Protein AF-A0A950B0F8-F1 (afdb_monomer_lite)

Sequence (59 aa):
MIRGDFLMEPLLLFPDPAPPPLAQALDLGSWPWKAASTAEAATRLEPDEGWAGAVVCAD

Secondary structure (DSSP, 8-state):
--------PPEEEESSSPPHHHHHHHHHTT--EEE-SSHHHHHHT--TT--SEEEE---

Structure (mmCIF, N/CA/C/O backbone):
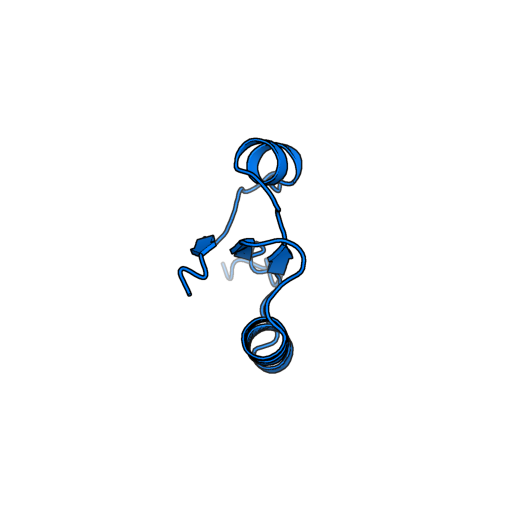data_AF-A0A950B0F8-F1
#
_entry.id   AF-A0A950B0F8-F1
#
loop_
_atom_site.group_PDB
_atom_site.id
_atom_site.type_symbol
_atom_site.label_atom_id
_atom_site.label_alt_id
_atom_site.label_comp_id
_atom_site.label_asym_id
_atom_site.label_entity_id
_atom_site.label_seq_id
_atom_site.pdbx_PDB_ins_code
_atom_site.Cartn_x
_atom_site.Cartn_y
_atom_site.Cartn_z
_atom_site.occupancy
_atom_site.B_iso_or_equiv
_atom_site.auth_seq_id
_atom_site.auth_comp_id
_atom_site.auth_asym_id
_atom_site.auth_atom_id
_atom_site.pdbx_PDB_model_num
ATOM 1 N N . MET A 1 1 ? -6.929 20.814 -24.361 1.00 43.75 1 MET A N 1
ATOM 2 C CA . MET A 1 1 ? -7.157 20.847 -22.904 1.00 43.75 1 MET A CA 1
ATOM 3 C C . MET A 1 1 ? -6.317 19.735 -22.296 1.00 43.75 1 MET A C 1
ATOM 5 O O . MET A 1 1 ? -6.682 18.575 -22.390 1.00 43.75 1 MET A O 1
ATOM 9 N N . ILE A 1 2 ? -5.111 20.047 -21.838 1.00 51.91 2 ILE A N 1
ATOM 10 C CA . ILE A 1 2 ? -4.299 19.066 -21.112 1.00 51.91 2 ILE A CA 1
ATOM 11 C C . ILE A 1 2 ? -4.785 19.178 -19.671 1.00 51.91 2 ILE A C 1
ATOM 13 O O . ILE A 1 2 ? -4.756 20.287 -19.138 1.00 51.91 2 ILE A O 1
ATOM 17 N N . ARG A 1 3 ? -5.343 18.108 -19.090 1.00 50.59 3 ARG A N 1
ATOM 18 C CA . ARG A 1 3 ? -5.666 18.116 -17.658 1.00 50.59 3 ARG A CA 1
ATOM 19 C C . ARG A 1 3 ? -4.354 18.359 -16.921 1.00 50.59 3 ARG A C 1
ATOM 21 O O . ARG A 1 3 ? -3.433 17.558 -17.008 1.00 50.59 3 ARG A O 1
ATOM 28 N N . GLY A 1 4 ? -4.246 19.546 -16.341 1.00 49.91 4 GLY A N 1
ATOM 29 C CA . GLY A 1 4 ? -3.148 19.943 -15.482 1.00 49.91 4 GLY A CA 1
ATOM 30 C C . GLY A 1 4 ? -3.447 19.505 -14.061 1.00 49.91 4 GLY A C 1
ATOM 31 O O . GLY A 1 4 ? -3.600 20.359 -13.197 1.00 49.91 4 GLY A O 1
ATOM 32 N N . ASP A 1 5 ? -3.545 18.201 -13.838 1.00 56.38 5 ASP A N 1
ATOM 33 C CA . ASP A 1 5 ? -3.319 17.623 -12.524 1.00 56.38 5 ASP A CA 1
ATOM 34 C C . ASP A 1 5 ? -2.093 16.708 -12.677 1.00 56.38 5 ASP A C 1
ATOM 36 O O . ASP A 1 5 ? -2.057 15.749 -13.437 1.00 56.38 5 ASP A O 1
ATOM 40 N N . PHE A 1 6 ? -0.986 17.147 -12.091 1.00 47.66 6 PHE A N 1
ATOM 41 C CA . PHE A 1 6 ? 0.265 16.395 -11.984 1.00 47.66 6 PHE A CA 1
ATOM 42 C C . PHE A 1 6 ? 0.362 15.796 -10.574 1.00 47.66 6 PHE A C 1
ATOM 44 O O . PHE A 1 6 ? 1.445 15.690 -10.005 1.00 47.66 6 PHE A O 1
ATOM 51 N N . LEU A 1 7 ? -0.781 15.458 -9.979 1.00 59.59 7 LEU A N 1
ATOM 52 C CA . LEU A 1 7 ? -0.876 14.881 -8.649 1.00 59.59 7 LEU A CA 1
ATOM 53 C C . LEU A 1 7 ? -1.633 13.568 -8.801 1.00 59.59 7 LEU A C 1
ATOM 55 O O . LEU A 1 7 ? -2.829 13.527 -8.561 1.00 59.59 7 LEU A O 1
ATOM 59 N N . MET A 1 8 ? -0.937 12.516 -9.247 1.00 70.69 8 MET A N 1
ATOM 60 C CA . MET A 1 8 ? -1.477 11.152 -9.212 1.00 70.69 8 MET A CA 1
ATOM 61 C C . MET A 1 8 ? -2.195 10.926 -7.878 1.00 70.69 8 MET A C 1
ATOM 63 O O . MET A 1 8 ? -1.609 11.214 -6.827 1.00 70.69 8 MET A O 1
ATOM 67 N N . GLU A 1 9 ? -3.432 10.422 -7.899 1.00 84.75 9 GLU A N 1
ATOM 68 C CA . GLU A 1 9 ? -4.084 10.064 -6.643 1.00 84.75 9 GLU A CA 1
ATOM 69 C C . GLU A 1 9 ? -3.220 9.013 -5.921 1.00 84.75 9 GLU A C 1
ATOM 71 O O . GLU A 1 9 ? -2.619 8.140 -6.563 1.00 84.75 9 GLU A O 1
ATOM 76 N N . PRO A 1 10 ? -3.078 9.092 -4.589 1.00 91.19 10 PRO A N 1
ATOM 77 C CA . PRO A 1 10 ? -2.227 8.161 -3.878 1.00 91.19 10 PRO A CA 1
ATOM 78 C C . PRO A 1 10 ? -2.768 6.735 -3.993 1.00 91.19 10 PRO A C 1
ATOM 80 O O . PRO A 1 10 ? -3.971 6.494 -4.113 1.00 91.19 10 PRO A O 1
ATOM 83 N N . LEU A 1 11 ? -1.854 5.776 -3.920 1.00 92.44 11 LEU A N 1
ATOM 84 C CA . LEU A 1 11 ? -2.167 4.363 -3.782 1.00 92.44 11 LEU A CA 1
ATOM 85 C C . LEU A 1 11 ? -2.385 4.021 -2.308 1.00 92.44 11 LEU A C 1
ATOM 87 O O . LEU A 1 11 ? -1.584 4.389 -1.443 1.00 9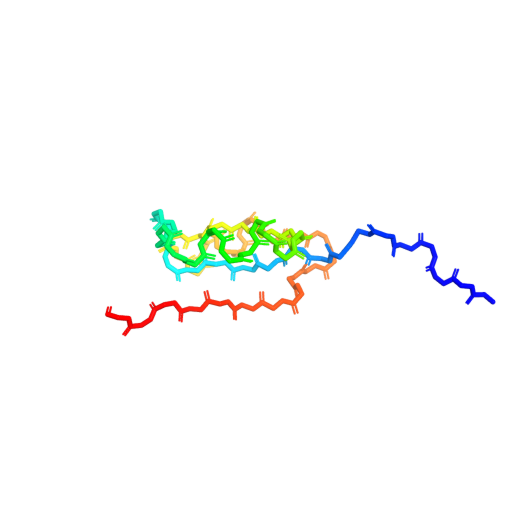2.44 11 LEU A O 1
ATOM 91 N N . LEU A 1 12 ? -3.444 3.270 -2.029 1.00 94.38 12 LEU A N 1
ATOM 92 C CA . LEU A 1 12 ? -3.658 2.649 -0.731 1.00 94.38 12 LEU A CA 1
ATOM 93 C C . LEU A 1 12 ? -2.724 1.444 -0.599 1.00 94.38 12 LEU A C 1
ATOM 95 O O . LEU A 1 12 ? -2.752 0.557 -1.447 1.00 94.3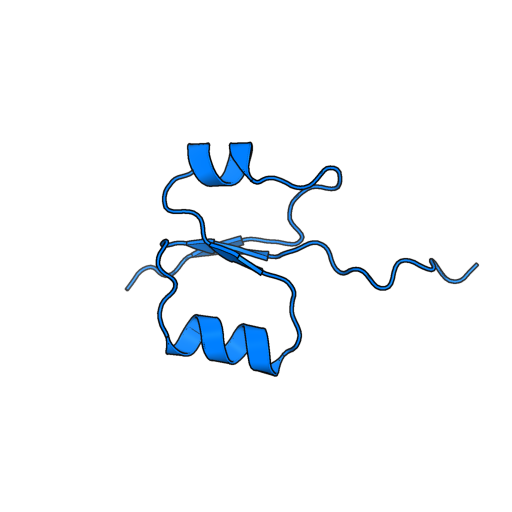8 12 LEU A O 1
ATOM 99 N N . LEU A 1 13 ? -1.937 1.375 0.471 1.00 94.06 13 LEU A N 1
ATOM 100 C CA . LEU A 1 13 ? -1.061 0.241 0.762 1.00 94.06 13 LEU A CA 1
ATOM 101 C C . LEU A 1 13 ? -1.484 -0.448 2.061 1.00 94.06 13 LEU A C 1
ATOM 103 O O . LEU A 1 13 ? -1.662 0.199 3.087 1.00 94.06 13 LEU A O 1
ATOM 107 N N . PHE A 1 14 ? -1.597 -1.771 2.031 1.00 92.50 14 PHE A N 1
ATOM 108 C CA . PHE A 1 14 ? -1.806 -2.609 3.210 1.00 92.50 14 PHE A CA 1
ATOM 109 C C . PHE A 1 14 ? -0.738 -3.716 3.260 1.00 92.50 14 PHE A C 1
ATOM 111 O O . PHE A 1 14 ? -0.493 -4.344 2.224 1.00 92.50 14 PHE A O 1
ATOM 118 N N . PRO A 1 15 ? -0.139 -4.020 4.429 1.00 92.06 15 PRO A N 1
ATOM 119 C CA . PRO A 1 15 ? -0.427 -3.475 5.769 1.00 92.06 15 PRO A CA 1
ATOM 120 C C . PRO A 1 15 ? 0.370 -2.202 6.131 1.00 92.06 15 PRO A C 1
ATOM 122 O O . PRO A 1 15 ? 1.324 -1.841 5.449 1.00 92.06 15 PRO A O 1
ATOM 125 N N . ASP A 1 16 ? -0.006 -1.544 7.235 1.00 89.12 16 ASP A N 1
ATOM 126 C CA . ASP A 1 16 ? 0.799 -0.520 7.926 1.00 89.12 16 ASP A CA 1
ATOM 127 C C . ASP A 1 16 ? 1.436 -1.129 9.198 1.00 89.12 16 ASP A C 1
ATOM 129 O O . ASP A 1 16 ? 0.688 -1.605 10.061 1.00 89.12 16 ASP A O 1
ATOM 133 N N . PRO A 1 17 ? 2.779 -1.155 9.338 1.00 89.31 17 PRO A N 1
ATOM 134 C CA . PRO A 1 17 ? 3.777 -0.560 8.445 1.00 89.31 17 PRO A CA 1
ATOM 135 C C . PRO A 1 17 ? 3.975 -1.334 7.132 1.00 89.31 17 PRO A C 1
ATOM 137 O O . PRO A 1 17 ? 3.934 -2.565 7.102 1.00 89.31 17 PRO A O 1
ATOM 140 N N . ALA A 1 18 ? 4.255 -0.588 6.059 1.00 90.44 18 ALA A N 1
ATOM 141 C CA . ALA A 1 18 ? 4.494 -1.137 4.729 1.00 90.44 18 ALA A CA 1
ATOM 142 C C . ALA A 1 18 ? 5.707 -2.088 4.692 1.00 90.44 18 ALA A C 1
ATOM 144 O O . ALA A 1 18 ? 6.750 -1.766 5.276 1.00 90.44 18 ALA A O 1
ATOM 145 N N . PRO A 1 19 ? 5.644 -3.208 3.946 1.00 91.12 19 PRO A N 1
ATOM 146 C CA . PRO A 1 19 ? 6.809 -4.050 3.705 1.00 91.12 19 PRO A CA 1
ATOM 147 C C . PRO A 1 19 ? 7.941 -3.244 3.042 1.00 91.12 19 PRO A C 1
ATOM 149 O O . PRO A 1 19 ? 7.698 -2.613 2.007 1.00 91.12 19 PRO A O 1
ATOM 152 N N . PRO A 1 20 ? 9.188 -3.292 3.558 1.00 91.62 20 PRO A N 1
ATOM 153 C CA . PRO A 1 20 ? 10.311 -2.526 3.014 1.00 91.62 20 PRO A CA 1
ATOM 154 C C . PRO A 1 20 ? 10.522 -2.647 1.493 1.00 91.62 20 PRO A C 1
ATOM 156 O O . PRO A 1 20 ? 10.710 -1.610 0.855 1.00 91.62 20 PRO A O 1
ATOM 159 N N . PRO A 1 21 ? 10.466 -3.850 0.874 1.00 90.75 21 PRO A N 1
ATOM 160 C CA . PRO A 1 21 ? 10.657 -3.959 -0.573 1.00 90.75 21 PRO A CA 1
ATOM 161 C C . PRO A 1 21 ? 9.517 -3.318 -1.375 1.00 90.75 21 PRO A C 1
ATOM 163 O O . PRO A 1 21 ? 9.754 -2.825 -2.476 1.00 90.75 21 PRO A O 1
ATOM 166 N N . LEU A 1 22 ? 8.295 -3.291 -0.832 1.00 90.56 22 LEU A N 1
ATOM 167 C CA . LEU A 1 22 ? 7.147 -2.678 -1.497 1.00 90.56 22 LEU A CA 1
ATOM 168 C C . LEU A 1 22 ? 7.203 -1.150 -1.407 1.00 90.56 22 LEU A C 1
ATOM 170 O O . LEU A 1 22 ? 7.054 -0.477 -2.423 1.00 90.56 22 LEU A O 1
ATOM 174 N N . ALA A 1 23 ? 7.475 -0.617 -0.213 1.00 91.81 23 ALA A N 1
ATOM 175 C CA . ALA A 1 23 ? 7.657 0.818 -0.002 1.00 91.81 23 ALA A CA 1
ATOM 176 C C . ALA A 1 23 ? 8.754 1.374 -0.925 1.00 91.81 23 ALA A C 1
ATOM 178 O O . ALA A 1 23 ? 8.518 2.313 -1.681 1.00 91.81 23 ALA A O 1
ATOM 179 N N . GLN A 1 24 ? 9.911 0.701 -0.970 1.00 93.69 24 GLN A N 1
ATOM 180 C CA . GLN A 1 24 ? 11.021 1.087 -1.840 1.00 93.69 24 GLN A CA 1
ATOM 181 C C . GLN A 1 24 ? 10.632 1.108 -3.325 1.00 93.69 24 GLN A C 1
ATOM 183 O O . GLN A 1 24 ? 11.028 2.023 -4.045 1.00 93.69 24 GLN A O 1
ATOM 188 N N . ALA A 1 25 ? 9.881 0.113 -3.805 1.00 92.69 25 ALA A N 1
ATOM 189 C CA . ALA A 1 25 ? 9.455 0.066 -5.202 1.00 92.69 25 ALA A CA 1
ATOM 190 C C . ALA A 1 25 ? 8.541 1.248 -5.569 1.00 92.69 25 ALA A C 1
ATOM 192 O O . ALA A 1 25 ? 8.683 1.822 -6.651 1.00 92.69 25 ALA A O 1
ATOM 193 N N . LEU A 1 26 ? 7.638 1.634 -4.662 1.00 91.44 26 LEU A N 1
ATOM 194 C CA . LEU A 1 26 ? 6.737 2.770 -4.856 1.00 91.44 26 LEU A CA 1
ATOM 195 C C . LEU A 1 26 ? 7.490 4.104 -4.830 1.00 91.44 26 LEU A C 1
ATOM 197 O O . LEU A 1 26 ? 7.292 4.926 -5.726 1.00 91.44 26 LEU A O 1
ATOM 201 N N . ASP A 1 27 ? 8.410 4.273 -3.877 1.00 91.25 27 ASP A N 1
ATOM 202 C CA . ASP A 1 27 ? 9.277 5.452 -3.792 1.00 91.25 27 ASP A CA 1
ATOM 203 C C . ASP A 1 27 ? 10.143 5.612 -5.054 1.00 91.25 27 ASP A C 1
ATOM 205 O O . ASP A 1 27 ? 10.219 6.699 -5.628 1.00 91.25 27 ASP A O 1
ATOM 209 N N . LEU A 1 28 ? 10.752 4.526 -5.549 1.00 93.12 28 LEU A N 1
ATOM 210 C CA . LEU A 1 28 ? 11.549 4.542 -6.784 1.00 93.12 28 LEU A CA 1
ATOM 211 C C . LEU A 1 28 ? 10.713 4.884 -8.020 1.00 93.12 28 LEU A C 1
ATOM 213 O O . LEU A 1 28 ? 11.196 5.562 -8.926 1.00 93.12 28 LEU A O 1
ATOM 217 N N . GLY A 1 29 ? 9.463 4.423 -8.060 1.00 88.62 29 GLY A N 1
ATOM 218 C CA . GLY A 1 29 ? 8.531 4.748 -9.133 1.00 88.62 29 GLY A CA 1
ATOM 219 C C . GLY A 1 29 ? 7.921 6.147 -9.022 1.00 88.62 29 GLY A C 1
ATOM 220 O O . GLY A 1 29 ? 7.159 6.523 -9.907 1.00 88.62 29 GLY A O 1
ATOM 221 N N . SER A 1 30 ? 8.257 6.914 -7.975 1.00 88.44 30 SER A N 1
ATOM 222 C CA . SER A 1 30 ? 7.656 8.223 -7.677 1.00 88.44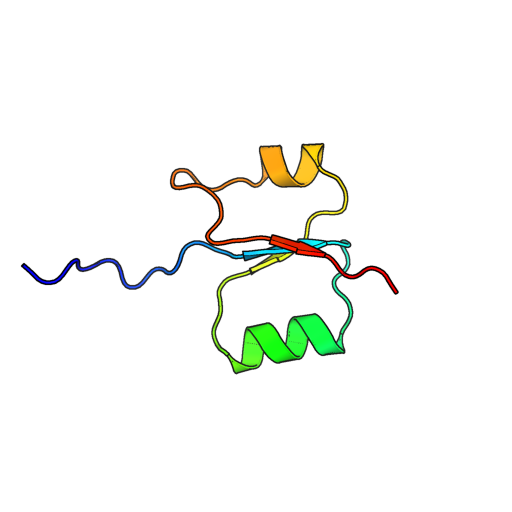 30 SER A CA 1
ATOM 223 C C . SER A 1 30 ? 6.126 8.172 -7.607 1.00 88.44 30 SER A C 1
ATOM 225 O O . SER A 1 30 ? 5.449 9.144 -7.943 1.00 88.44 30 SER A O 1
ATOM 227 N N . TRP A 1 31 ? 5.577 7.031 -7.181 1.00 89.25 31 TRP A N 1
ATOM 228 C CA . TRP A 1 31 ? 4.142 6.880 -6.977 1.00 89.25 31 TRP A CA 1
ATOM 229 C C . TRP A 1 31 ? 3.781 7.438 -5.605 1.00 89.25 31 TRP A C 1
ATOM 231 O O . TRP A 1 31 ? 4.388 7.027 -4.620 1.00 89.25 31 TRP A O 1
ATOM 241 N N . PRO A 1 32 ? 2.799 8.339 -5.489 1.00 89.31 32 PRO A N 1
ATOM 242 C CA . PRO A 1 32 ? 2.281 8.724 -4.187 1.00 89.31 32 PRO A CA 1
ATOM 243 C C . PRO A 1 32 ? 1.552 7.528 -3.566 1.00 89.31 32 PRO A C 1
ATOM 245 O O . PRO A 1 32 ? 0.749 6.866 -4.222 1.00 89.31 32 PRO A O 1
ATOM 248 N N . TRP A 1 33 ? 1.831 7.222 -2.302 1.00 91.69 33 TRP A N 1
ATOM 249 C CA . TRP A 1 33 ? 1.221 6.089 -1.610 1.00 91.69 33 TRP A CA 1
ATOM 250 C C . TRP A 1 33 ? 1.030 6.375 -0.124 1.00 91.69 33 TRP A C 1
ATOM 252 O O . TRP A 1 33 ? 1.699 7.230 0.459 1.00 91.69 33 TRP A O 1
ATOM 262 N N . LYS A 1 34 ? 0.087 5.662 0.494 1.00 92.75 34 LYS A N 1
ATOM 263 C CA . LYS A 1 34 ? -0.212 5.781 1.919 1.00 92.75 34 LYS A CA 1
ATOM 264 C C . LYS A 1 34 ? -0.578 4.429 2.509 1.00 92.75 34 LYS A C 1
ATOM 266 O O . LYS A 1 34 ? -1.460 3.745 1.994 1.00 92.75 34 LYS A O 1
ATOM 271 N N . ALA A 1 35 ? 0.091 4.059 3.597 1.00 94.19 35 ALA A N 1
ATOM 272 C CA . ALA A 1 35 ? -0.195 2.818 4.299 1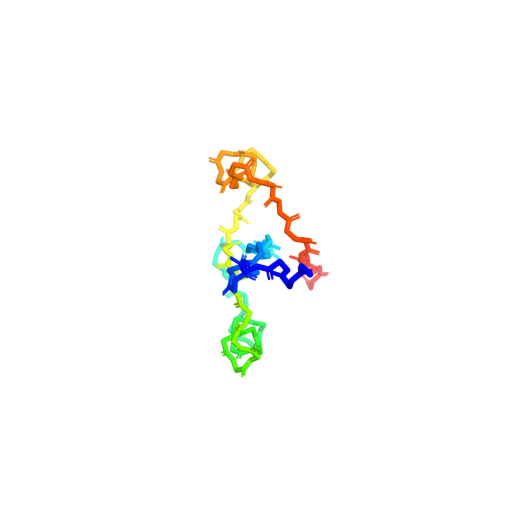.00 94.19 35 ALA A CA 1
ATOM 273 C C . ALA A 1 35 ? -1.432 2.941 5.201 1.00 94.19 35 ALA A C 1
ATOM 275 O O . ALA A 1 35 ? -1.658 3.974 5.838 1.00 94.19 35 ALA A O 1
ATOM 276 N N . ALA A 1 36 ? -2.216 1.869 5.272 1.00 94.38 36 ALA A N 1
ATOM 277 C CA . ALA A 1 36 ? -3.315 1.699 6.206 1.00 94.38 36 ALA A CA 1
ATOM 278 C C . ALA A 1 36 ? -3.273 0.296 6.825 1.00 94.38 36 ALA A C 1
ATOM 280 O O . ALA A 1 36 ? -3.029 -0.699 6.145 1.00 94.38 36 ALA A O 1
ATOM 281 N N . SER A 1 37 ? -3.552 0.213 8.126 1.00 93.12 37 SER A N 1
ATOM 282 C CA . SER A 1 37 ? -3.576 -1.047 8.879 1.00 93.12 37 SER A CA 1
ATOM 283 C C . SER A 1 37 ? -4.931 -1.758 8.852 1.00 93.12 37 SER A C 1
ATOM 285 O O . SER A 1 37 ? -5.001 -2.928 9.214 1.00 93.12 37 SER A O 1
ATOM 287 N N . THR A 1 38 ? -6.009 -1.079 8.443 1.00 92.44 38 THR A N 1
ATOM 288 C CA . THR A 1 38 ? -7.375 -1.628 8.351 1.00 92.44 38 THR A CA 1
ATOM 289 C C . THR A 1 38 ? -8.189 -0.936 7.253 1.00 92.44 38 THR A C 1
ATOM 291 O O . THR A 1 38 ? -7.816 0.134 6.766 1.00 92.44 38 THR A O 1
ATOM 294 N N . ALA A 1 39 ? -9.340 -1.513 6.892 1.00 90.06 39 ALA A N 1
ATOM 295 C CA . ALA A 1 39 ? -10.284 -0.903 5.953 1.00 90.06 39 ALA A CA 1
ATOM 296 C C . ALA A 1 39 ? -10.878 0.413 6.495 1.00 90.06 39 ALA A C 1
ATOM 298 O O . ALA A 1 39 ? -11.033 1.382 5.749 1.00 90.06 39 ALA A O 1
ATOM 299 N N . GLU A 1 40 ? -11.152 0.501 7.802 1.00 93.44 40 GLU A N 1
ATOM 300 C CA . GLU A 1 40 ? -11.589 1.758 8.421 1.00 93.44 40 GLU A CA 1
ATOM 301 C C . GLU A 1 40 ? -10.499 2.835 8.374 1.00 93.44 40 GLU A C 1
ATOM 303 O O . GLU A 1 40 ? -10.805 4.013 8.177 1.00 93.44 40 GLU A O 1
ATOM 308 N N . ALA A 1 41 ? -9.227 2.453 8.540 1.00 92.56 41 ALA A N 1
ATOM 309 C CA . ALA A 1 41 ? -8.108 3.374 8.377 1.00 92.56 41 ALA A CA 1
ATOM 310 C C . ALA A 1 41 ? -8.007 3.852 6.923 1.00 92.56 41 ALA A C 1
ATOM 312 O O . ALA A 1 41 ? -7.909 5.053 6.696 1.00 92.56 41 ALA A O 1
ATOM 313 N N . ALA A 1 42 ? -8.129 2.948 5.948 1.00 91.81 42 ALA A N 1
ATOM 314 C CA . ALA A 1 42 ? -8.154 3.296 4.529 1.00 91.81 42 ALA A CA 1
ATOM 315 C C . ALA A 1 42 ? -9.272 4.295 4.191 1.00 91.81 42 ALA A C 1
ATOM 317 O O . ALA A 1 42 ? -9.021 5.294 3.529 1.00 91.81 42 ALA A O 1
ATOM 318 N N . THR A 1 43 ? -10.477 4.078 4.725 1.00 92.25 43 THR A N 1
ATOM 319 C CA . THR A 1 43 ? -11.626 4.979 4.525 1.00 92.25 43 THR A CA 1
ATOM 320 C C . THR A 1 43 ? -11.376 6.355 5.147 1.00 92.25 43 THR A C 1
ATOM 322 O O . THR A 1 43 ? -11.711 7.383 4.574 1.00 92.25 43 THR A O 1
ATOM 325 N N . ARG A 1 44 ? -10.764 6.405 6.337 1.00 91.50 44 ARG A N 1
ATOM 326 C CA . ARG A 1 44 ? -10.456 7.670 7.025 1.00 91.50 44 ARG A CA 1
ATOM 327 C C . ARG A 1 44 ? -9.343 8.462 6.337 1.00 91.50 44 ARG A C 1
ATOM 329 O O . ARG A 1 44 ? -9.290 9.680 6.470 1.00 91.50 44 ARG A O 1
ATOM 336 N N . LEU A 1 45 ? -8.413 7.762 5.696 1.00 91.00 45 LEU A N 1
ATOM 337 C CA . LEU A 1 45 ? -7.264 8.347 5.011 1.00 91.00 45 LEU A CA 1
ATOM 338 C C . LEU A 1 45 ? -7.547 8.655 3.537 1.00 91.00 45 LEU A C 1
ATOM 340 O O . LEU A 1 45 ? -6.648 9.185 2.880 1.00 91.00 45 LEU A O 1
ATOM 344 N N . GLU A 1 46 ? -8.743 8.310 3.054 1.00 88.94 46 GLU A N 1
ATOM 345 C CA . GLU A 1 46 ? -9.168 8.479 1.670 1.00 88.94 46 GLU A CA 1
ATOM 346 C C . GLU A 1 46 ? -9.058 9.953 1.235 1.00 88.94 46 GLU A C 1
ATOM 348 O O . GLU A 1 46 ? -9.531 10.840 1.953 1.00 88.94 46 GLU A O 1
ATOM 353 N N . PRO A 1 47 ? -8.399 10.234 0.098 1.00 86.69 47 PRO A N 1
ATOM 354 C CA . PRO A 1 47 ? -8.349 11.571 -0.496 1.00 86.69 47 PRO A CA 1
ATOM 355 C C . PRO A 1 47 ? -9.722 12.043 -0.990 1.00 86.69 47 PRO A C 1
ATOM 357 O O . PRO A 1 47 ? -10.583 11.223 -1.288 1.00 86.69 47 PRO A O 1
ATOM 360 N N . ASP A 1 48 ? -9.899 13.355 -1.186 1.00 84.38 48 ASP A N 1
ATOM 361 C CA . ASP A 1 48 ? -11.135 13.927 -1.755 1.00 84.38 48 ASP A CA 1
ATOM 362 C C . ASP A 1 48 ? -11.510 13.345 -3.134 1.00 84.38 48 ASP A C 1
ATOM 364 O O . ASP A 1 48 ? -12.692 13.226 -3.452 1.00 84.38 48 ASP A O 1
ATOM 368 N N . GLU A 1 49 ? -10.519 12.961 -3.945 1.00 85.50 49 GLU A N 1
ATOM 369 C CA . GLU A 1 49 ? -10.726 12.325 -5.258 1.00 85.50 49 GLU A CA 1
ATOM 370 C C . GLU A 1 49 ? -10.743 10.787 -5.191 1.00 85.50 49 GLU A C 1
ATOM 372 O O . GLU A 1 49 ? -10.989 10.120 -6.194 1.00 85.50 49 GLU A O 1
ATOM 377 N N . GLY A 1 50 ? -10.553 10.217 -3.999 1.00 87.62 50 GLY A N 1
ATOM 378 C CA . GLY A 1 50 ? -10.436 8.781 -3.778 1.00 87.62 50 GLY A CA 1
ATOM 379 C C . GLY A 1 50 ? -9.017 8.246 -3.983 1.00 87.62 50 GLY A C 1
ATOM 380 O O . GLY A 1 50 ? -8.042 8.986 -4.122 1.00 87.62 50 GLY A O 1
ATOM 381 N N . TRP A 1 51 ? -8.893 6.921 -3.936 1.00 91.38 51 TRP A N 1
ATOM 382 C CA . TRP A 1 51 ? -7.634 6.216 -4.176 1.00 91.38 51 TRP A CA 1
ATOM 383 C C . TRP A 1 51 ? -7.450 5.929 -5.666 1.00 91.38 51 TRP A C 1
ATOM 385 O O . TRP A 1 51 ? -8.372 5.415 -6.301 1.00 91.38 51 TRP A O 1
ATOM 395 N N . ALA A 1 52 ? -6.231 6.102 -6.189 1.00 90.50 52 ALA A N 1
ATOM 396 C CA . ALA A 1 52 ? -5.897 5.622 -7.538 1.00 90.50 52 ALA A CA 1
ATOM 397 C C . ALA A 1 52 ? -6.023 4.093 -7.644 1.00 90.50 52 ALA A C 1
ATOM 399 O O . ALA A 1 52 ? -6.288 3.532 -8.708 1.00 90.50 52 ALA A O 1
ATOM 400 N N . GLY A 1 53 ? -5.788 3.400 -6.529 1.00 91.12 53 GLY A N 1
ATOM 401 C CA . GLY A 1 53 ? -5.827 1.950 -6.438 1.00 91.12 53 GLY A CA 1
ATOM 402 C C . GLY A 1 53 ? -5.387 1.454 -5.067 1.00 91.12 53 GLY A C 1
ATOM 403 O O . GLY A 1 53 ? -4.958 2.234 -4.217 1.00 91.12 53 GLY A O 1
ATOM 404 N N . ALA A 1 54 ? -5.488 0.141 -4.863 1.00 91.50 54 ALA A N 1
ATOM 405 C CA . ALA A 1 54 ? -5.101 -0.520 -3.623 1.00 91.50 54 ALA A CA 1
ATOM 406 C C . ALA A 1 54 ? -4.075 -1.631 -3.875 1.00 91.50 54 ALA A C 1
ATOM 408 O O . ALA A 1 54 ? -4.228 -2.443 -4.788 1.00 91.50 54 ALA A O 1
ATOM 409 N N . VAL A 1 55 ? -3.051 -1.679 -3.029 1.00 91.44 55 VAL A N 1
ATOM 410 C CA . VAL A 1 55 ? -1.992 -2.683 -3.013 1.00 91.44 55 VAL A CA 1
ATOM 411 C C . VAL A 1 55 ? -2.061 -3.417 -1.681 1.00 91.4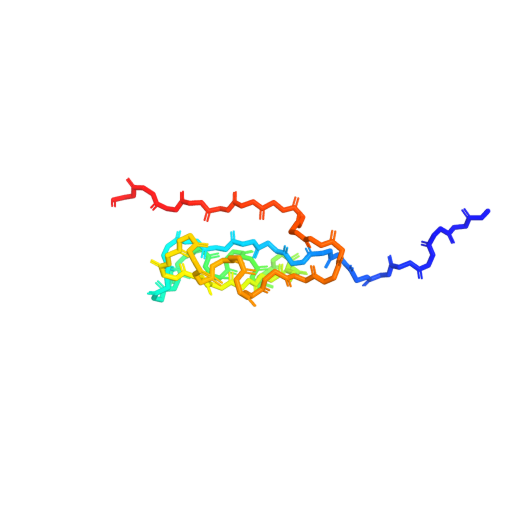4 55 VAL A C 1
ATOM 413 O O . VAL A 1 55 ? -1.869 -2.822 -0.622 1.00 91.44 55 VAL A O 1
ATOM 416 N N . VAL A 1 56 ? -2.347 -4.716 -1.737 1.00 90.69 56 VAL A N 1
ATOM 417 C CA . VAL A 1 56 ? -2.497 -5.575 -0.559 1.00 90.69 56 VAL A CA 1
ATOM 418 C C . VAL A 1 56 ? -1.399 -6.629 -0.587 1.00 90.69 56 VAL A C 1
ATOM 420 O O . VAL A 1 56 ? -1.383 -7.488 -1.468 1.00 90.69 56 VAL A O 1
ATOM 423 N N . CYS A 1 57 ? -0.483 -6.570 0.376 1.00 89.25 57 CYS A N 1
ATOM 424 C CA . CYS A 1 57 ? 0.460 -7.653 0.623 1.00 89.25 57 CYS A CA 1
ATOM 425 C C . CYS A 1 57 ? -0.244 -8.782 1.382 1.00 89.25 57 CYS A C 1
ATOM 427 O O . CYS A 1 57 ? -0.759 -8.568 2.476 1.00 89.25 57 CYS A O 1
ATOM 429 N N . ALA A 1 58 ? -0.262 -9.971 0.781 1.00 80.25 58 ALA A N 1
ATOM 430 C CA . ALA A 1 58 ? -0.882 -11.185 1.316 1.00 80.25 58 ALA A CA 1
ATOM 431 C C . ALA A 1 58 ? 0.158 -12.274 1.650 1.00 80.25 58 ALA A C 1
ATOM 433 O O . ALA A 1 58 ? -0.157 -13.459 1.551 1.00 80.25 58 ALA A O 1
ATOM 434 N N . ASP A 1 59 ? 1.391 -11.858 1.960 1.00 67.69 59 ASP A N 1
ATOM 435 C CA . ASP A 1 59 ? 2.454 -12.752 2.447 1.00 67.69 59 ASP A CA 1
ATOM 436 C C . ASP A 1 59 ? 2.114 -13.330 3.830 1.00 67.69 59 ASP A C 1
ATOM 438 O O . ASP A 1 59 ? 1.551 -12.574 4.661 1.00 67.69 59 ASP A O 1
#

pLDDT: mean 85.3, std 13.38, range [43.75, 94.38]

Radius of gyration: 12.26 Å; chains: 1; bounding box: 23×34×32 Å

Foldseek 3Di:
DPPPDPQQFAEEEPDPVHDPVVVVVCVVVVGHYDHYRDPVRQVVPADPVGHPYYDYDPD